Protein AF-A0A531MN69-F1 (afdb_monomer)

Secondary structure (DSSP, 8-state):
----TT----SHHHHHHHHHHHHHT-S-HHHHHHHHHHHHH-HHHHHHHHHHH-

Mean predicted aligned error: 5.7 Å

Structure (mmCIF, N/CA/C/O backbone):
data_AF-A0A531MN69-F1
#
_entry.id   AF-A0A531MN69-F1
#
loop_
_atom_site.group_PDB
_atom_site.id
_atom_site.type_symbol
_atom_site.label_atom_id
_atom_site.label_alt_id
_atom_site.label_comp_id
_atom_site.label_asym_id
_atom_site.label_entity_id
_atom_site.label_seq_id
_atom_site.pdbx_PDB_ins_code
_atom_site.Cartn_x
_atom_site.Cartn_y
_atom_site.Cartn_z
_atom_site.occupancy
_atom_site.B_iso_or_equiv
_atom_site.auth_seq_id
_atom_site.auth_comp_id
_atom_site.auth_asym_id
_atom_site.auth_atom_id
_atom_site.pdbx_PDB_model_num
ATOM 1 N N . MET A 1 1 ? 26.518 -0.744 5.012 1.00 38.22 1 MET A N 1
ATOM 2 C CA . MET A 1 1 ? 25.393 0.015 4.432 1.00 38.22 1 MET A CA 1
ATOM 3 C C . MET A 1 1 ? 24.339 -1.010 4.073 1.00 38.22 1 MET A C 1
ATOM 5 O O . MET A 1 1 ? 24.505 -1.698 3.078 1.00 38.22 1 MET A O 1
ATOM 9 N N . THR A 1 2 ? 23.360 -1.240 4.948 1.00 41.03 2 THR A N 1
ATOM 10 C CA . THR A 1 2 ? 22.254 -2.170 4.678 1.00 41.03 2 THR A CA 1
ATOM 11 C C . THR A 1 2 ? 21.322 -1.501 3.678 1.00 41.03 2 THR A C 1
ATOM 13 O O . THR A 1 2 ? 20.345 -0.858 4.062 1.00 41.03 2 THR A O 1
ATOM 16 N N . SER A 1 3 ? 21.691 -1.578 2.401 1.00 45.69 3 SER A N 1
ATOM 17 C CA . SER A 1 3 ? 20.770 -1.344 1.301 1.00 45.69 3 SER A CA 1
ATOM 18 C C . SER A 1 3 ? 19.658 -2.361 1.479 1.00 45.69 3 SER A C 1
ATOM 20 O O . SER A 1 3 ? 19.870 -3.550 1.284 1.00 45.69 3 SER A O 1
ATOM 22 N N . HIS A 1 4 ? 18.502 -1.925 1.960 1.00 57.78 4 HIS A N 1
ATOM 23 C CA . HIS A 1 4 ? 17.313 -2.714 1.718 1.00 57.78 4 HIS A CA 1
ATOM 24 C C . HIS A 1 4 ? 17.125 -2.702 0.199 1.00 57.78 4 HIS A C 1
ATOM 26 O O . HIS A 1 4 ? 16.861 -1.641 -0.368 1.00 57.78 4 HIS A O 1
ATOM 32 N N . ASP A 1 5 ? 17.323 -3.853 -0.442 1.00 61.34 5 ASP A N 1
ATOM 33 C CA . ASP A 1 5 ? 17.227 -4.099 -1.892 1.00 61.34 5 ASP A CA 1
ATOM 34 C C . ASP A 1 5 ? 15.825 -3.829 -2.483 1.00 61.34 5 ASP A C 1
ATOM 36 O O . ASP A 1 5 ? 15.534 -4.168 -3.626 1.00 61.34 5 ASP A O 1
ATOM 40 N N . ASP A 1 6 ? 14.948 -3.197 -1.708 1.00 68.00 6 ASP A N 1
ATOM 41 C CA . ASP A 1 6 ? 13.558 -2.916 -2.040 1.00 68.00 6 ASP A CA 1
ATOM 42 C C . ASP A 1 6 ? 13.414 -1.658 -2.925 1.00 68.00 6 ASP A C 1
ATOM 44 O O . ASP A 1 6 ? 12.311 -1.316 -3.335 1.00 68.00 6 ASP A O 1
ATOM 48 N N . GLY A 1 7 ? 14.507 -0.921 -3.177 1.00 70.75 7 GLY A N 1
ATOM 49 C CA . GLY A 1 7 ? 14.501 0.314 -3.979 1.00 70.75 7 GLY A CA 1
ATOM 50 C C . GLY A 1 7 ? 13.807 1.507 -3.310 1.00 70.75 7 GLY A C 1
ATOM 51 O O . GLY A 1 7 ? 13.633 2.551 -3.935 1.00 70.75 7 GLY A O 1
ATOM 52 N N . LEU A 1 8 ? 13.425 1.367 -2.040 1.00 78.62 8 LEU A N 1
ATOM 53 C CA . LEU A 1 8 ? 12.704 2.390 -1.295 1.00 78.62 8 LEU A CA 1
ATOM 54 C C . LEU A 1 8 ? 13.641 3.416 -0.648 1.00 78.62 8 LEU A C 1
ATOM 56 O O . LEU A 1 8 ? 14.733 3.058 -0.186 1.00 78.62 8 LEU A O 1
ATOM 60 N N . PRO A 1 9 ? 13.199 4.682 -0.537 1.00 81.06 9 PRO A N 1
ATOM 61 C CA . PRO A 1 9 ? 13.898 5.675 0.266 1.00 81.06 9 PRO A CA 1
ATOM 62 C C . PRO A 1 9 ? 14.031 5.187 1.716 1.00 81.06 9 PRO A C 1
ATOM 64 O O . PRO A 1 9 ? 13.119 4.569 2.259 1.00 81.06 9 PRO A O 1
ATOM 67 N N . ASN A 1 10 ? 15.175 5.449 2.353 1.00 77.06 10 ASN A N 1
ATOM 68 C CA . ASN A 1 10 ? 15.389 5.106 3.768 1.00 77.06 10 ASN A CA 1
ATOM 69 C C . ASN A 1 10 ? 15.074 6.281 4.708 1.00 77.06 10 ASN A C 1
ATOM 71 O O . ASN A 1 10 ? 15.063 6.111 5.926 1.00 77.06 10 ASN A O 1
ATOM 75 N N . ASP A 1 11 ? 14.805 7.458 4.146 1.00 82.25 11 ASP A N 1
ATOM 76 C CA . ASP A 1 11 ? 14.424 8.649 4.886 1.00 82.25 11 ASP A CA 1
ATOM 77 C C . ASP A 1 11 ? 12.940 8.591 5.287 1.00 82.25 11 ASP A C 1
ATOM 79 O O . ASP A 1 11 ? 12.092 8.163 4.494 1.00 82.25 11 ASP A O 1
ATOM 83 N N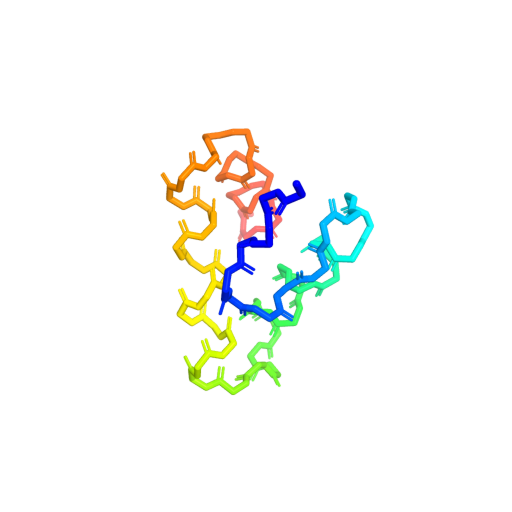 . PRO A 1 12 ? 12.588 9.062 6.496 1.00 77.19 12 PRO A N 1
ATOM 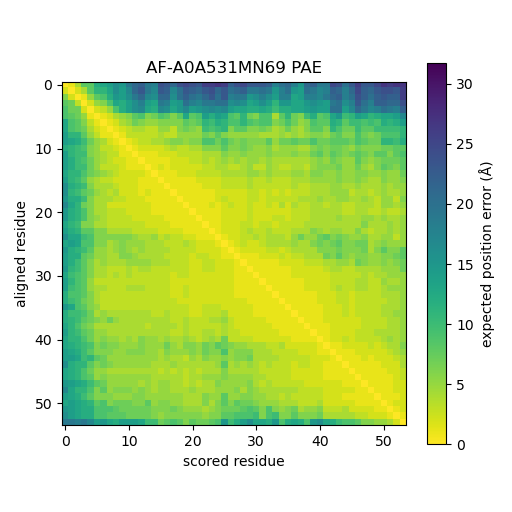84 C CA . PRO A 1 12 ? 11.223 8.983 7.016 1.00 77.19 12 PRO A CA 1
ATOM 85 C C . PRO A 1 12 ? 10.202 9.740 6.156 1.00 77.19 12 PRO A C 1
ATOM 87 O O . PRO A 1 12 ? 9.055 9.310 6.053 1.00 77.19 12 PRO A O 1
ATOM 90 N N . GLU A 1 13 ? 10.598 10.842 5.514 1.00 83.75 13 GLU A N 1
ATOM 91 C CA . GLU A 1 13 ? 9.717 11.576 4.595 1.00 83.75 13 GLU A CA 1
ATOM 92 C C . GLU A 1 13 ? 9.488 10.822 3.284 1.00 83.75 13 GLU A C 1
ATOM 94 O O . GLU A 1 13 ? 8.356 10.742 2.810 1.00 83.75 13 GLU A O 1
ATOM 99 N N . GLY A 1 14 ? 10.534 10.198 2.735 1.00 84.75 14 GLY A N 1
ATOM 100 C CA . GLY A 1 14 ? 10.417 9.406 1.514 1.00 84.75 14 GLY A CA 1
ATOM 101 C C . GLY A 1 14 ? 9.484 8.213 1.703 1.00 84.75 14 GLY A C 1
ATOM 102 O O . GLY A 1 14 ? 8.614 7.973 0.873 1.00 84.75 14 GLY A O 1
ATOM 103 N N . ILE A 1 15 ? 9.601 7.508 2.831 1.00 83.38 15 ILE A N 1
ATOM 104 C CA . ILE A 1 15 ? 8.700 6.394 3.153 1.00 83.38 15 ILE A CA 1
ATOM 105 C C . ILE A 1 15 ? 7.254 6.879 3.320 1.00 83.38 15 ILE A C 1
ATOM 107 O O . ILE A 1 15 ? 6.336 6.219 2.840 1.00 83.38 15 ILE A O 1
ATOM 111 N N . ARG A 1 16 ? 7.030 8.030 3.968 1.00 84.75 16 ARG A N 1
ATOM 112 C CA . ARG A 1 16 ? 5.681 8.601 4.109 1.00 84.75 16 ARG A CA 1
ATOM 113 C C . ARG A 1 16 ? 5.041 8.903 2.761 1.00 84.75 16 ARG A C 1
ATOM 115 O O . ARG A 1 16 ? 3.875 8.567 2.576 1.00 84.75 16 ARG A O 1
ATOM 122 N N . LEU A 1 17 ? 5.803 9.465 1.823 1.00 87.56 17 LEU A N 1
ATOM 123 C CA . LEU A 1 17 ? 5.334 9.686 0.454 1.00 87.56 17 LEU A CA 1
ATOM 124 C C . LEU A 1 17 ? 4.987 8.367 -0.242 1.00 87.56 17 LEU A C 1
ATOM 126 O O . LEU A 1 17 ? 3.957 8.294 -0.904 1.00 87.56 17 LEU A O 1
ATOM 130 N N . MET A 1 18 ? 5.788 7.310 -0.054 1.00 88.75 18 MET A N 1
ATOM 131 C CA .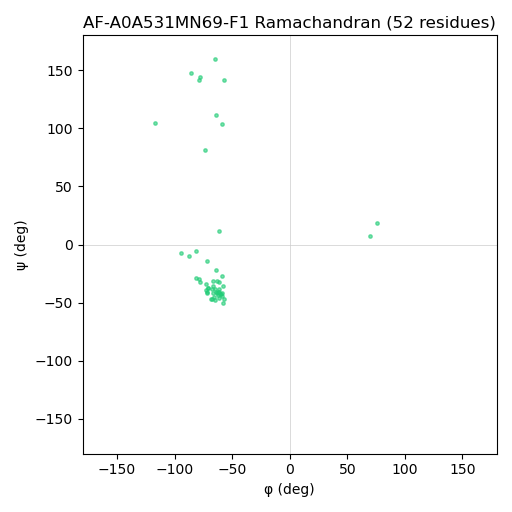 MET A 1 18 ? 5.468 5.995 -0.627 1.00 88.75 18 MET A CA 1
ATOM 132 C C . MET A 1 18 ? 4.212 5.390 -0.000 1.00 88.75 18 MET A C 1
ATOM 134 O O . MET A 1 18 ? 3.416 4.775 -0.692 1.00 88.75 18 MET A O 1
ATOM 138 N N . ILE A 1 19 ? 3.973 5.601 1.291 1.00 86.75 19 ILE A N 1
ATOM 139 C CA . ILE A 1 19 ? 2.720 5.183 1.926 1.00 86.75 19 ILE A CA 1
ATOM 140 C C . ILE A 1 19 ? 1.520 5.926 1.324 1.00 86.75 19 ILE A C 1
ATOM 142 O O . ILE A 1 19 ? 0.504 5.297 1.060 1.00 86.75 19 ILE A O 1
ATOM 146 N N . HIS A 1 20 ? 1.631 7.232 1.064 1.00 88.38 20 HIS A N 1
ATOM 147 C CA . HIS A 1 20 ? 0.535 7.993 0.451 1.00 88.38 20 HIS A CA 1
ATOM 148 C C . HIS A 1 20 ? 0.265 7.507 -0.973 1.00 88.38 2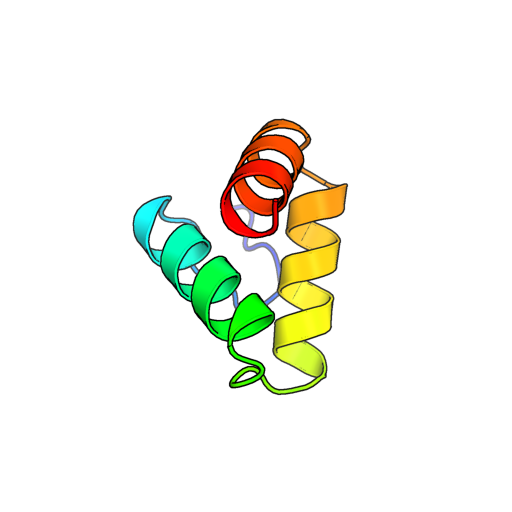0 HIS A C 1
ATOM 150 O O . HIS A 1 20 ? -0.860 7.134 -1.275 1.00 88.38 20 HIS A O 1
ATOM 156 N N . ALA A 1 21 ? 1.312 7.349 -1.788 1.00 89.94 21 ALA A N 1
ATOM 157 C CA . ALA A 1 21 ? 1.184 6.791 -3.132 1.00 89.94 21 ALA A CA 1
ATOM 158 C C . ALA A 1 21 ? 0.592 5.365 -3.142 1.00 89.94 21 ALA A C 1
ATOM 160 O O . ALA A 1 21 ? -0.036 4.971 -4.124 1.00 89.94 21 ALA A O 1
ATOM 161 N N . LEU A 1 22 ? 0.771 4.581 -2.066 1.00 86.94 22 LEU A N 1
ATOM 162 C CA . LEU A 1 22 ? 0.201 3.226 -1.939 1.00 86.94 22 LEU A CA 1
ATOM 163 C C . LEU A 1 22 ? -1.299 3.290 -1.724 1.00 86.94 22 LEU A C 1
ATOM 165 O O . LEU A 1 22 ? -2.043 2.521 -2.326 1.00 86.94 22 LEU A O 1
ATOM 169 N N . ILE A 1 23 ? -1.725 4.234 -0.897 1.00 86.81 23 ILE A N 1
ATOM 170 C CA . ILE A 1 23 ? -3.126 4.475 -0.574 1.00 86.81 23 ILE A CA 1
ATOM 171 C C . ILE A 1 23 ? -3.843 5.125 -1.763 1.00 86.81 23 ILE A C 1
ATOM 173 O O . ILE A 1 23 ? -4.960 4.732 -2.090 1.00 86.81 23 ILE A O 1
ATOM 177 N N . ASP A 1 24 ? -3.172 6.048 -2.452 1.00 87.62 24 ASP A N 1
ATOM 178 C CA . ASP A 1 24 ? -3.662 6.703 -3.668 1.00 87.62 24 ASP A CA 1
ATOM 179 C C . ASP A 1 24 ? -3.674 5.752 -4.886 1.00 87.62 24 ASP A C 1
ATOM 181 O O . ASP A 1 24 ? -4.320 6.036 -5.894 1.00 87.62 24 ASP A O 1
ATOM 185 N N . GLY A 1 25 ? -3.001 4.595 -4.793 1.00 87.25 25 GLY A N 1
ATOM 186 C CA . GLY A 1 25 ? -2.941 3.581 -5.851 1.00 87.25 25 GLY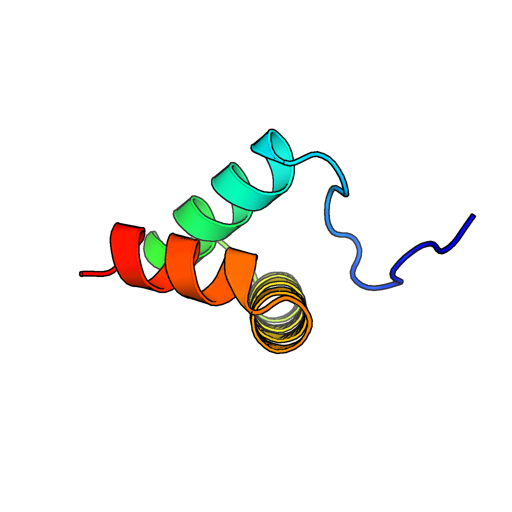 A CA 1
ATOM 187 C C . GLY A 1 25 ? -2.021 3.946 -7.021 1.00 87.25 25 GLY A C 1
ATOM 188 O O . GLY A 1 25 ? -2.149 3.374 -8.102 1.00 87.25 25 GLY A O 1
ATOM 189 N N . GLU A 1 26 ? -1.101 4.892 -6.819 1.00 92.88 26 GLU A N 1
ATOM 190 C CA . GLU A 1 26 ? -0.166 5.372 -7.843 1.00 92.88 26 GLU A CA 1
ATOM 191 C C . GLU A 1 26 ? 1.131 4.548 -7.932 1.00 92.88 26 GLU A C 1
ATOM 193 O O . GLU A 1 26 ? 1.909 4.725 -8.872 1.00 92.88 26 GLU A O 1
ATOM 198 N N . LEU A 1 27 ? 1.392 3.636 -6.986 1.00 87.44 27 LEU A N 1
ATOM 199 C CA . LEU A 1 27 ? 2.557 2.747 -7.067 1.00 87.44 27 LEU A CA 1
ATOM 200 C C . LEU A 1 27 ? 2.344 1.595 -8.044 1.00 87.44 27 LEU A C 1
ATOM 202 O O . LEU A 1 27 ? 1.281 0.980 -8.117 1.00 87.44 27 LEU A O 1
ATOM 206 N N . ASP A 1 28 ? 3.430 1.234 -8.727 1.00 89.19 28 ASP A N 1
ATOM 207 C CA . ASP A 1 28 ? 3.513 -0.031 -9.443 1.00 89.19 28 ASP A CA 1
ATOM 208 C C . ASP A 1 28 ? 3.470 -1.222 -8.462 1.00 89.19 28 ASP A C 1
ATOM 210 O O . ASP A 1 28 ? 3.780 -1.096 -7.277 1.00 89.19 28 ASP A O 1
ATOM 214 N N . ALA A 1 29 ? 3.126 -2.407 -8.967 1.00 87.50 29 ALA A N 1
ATOM 215 C CA . ALA A 1 29 ? 3.013 -3.617 -8.157 1.00 87.50 29 ALA A CA 1
ATOM 216 C C . ALA A 1 29 ? 4.315 -3.993 -7.419 1.00 87.50 29 ALA A C 1
ATOM 218 O O . ALA A 1 29 ? 4.256 -4.495 -6.295 1.00 87.50 29 ALA A O 1
ATOM 219 N N . ALA A 1 30 ? 5.486 -3.763 -8.021 1.00 88.19 30 ALA A N 1
ATOM 220 C CA . ALA A 1 30 ? 6.769 -4.034 -7.383 1.00 88.19 30 ALA A CA 1
ATOM 221 C C . ALA A 1 30 ? 7.026 -3.072 -6.217 1.00 88.19 30 ALA A C 1
ATOM 223 O O . ALA A 1 30 ? 7.385 -3.514 -5.122 1.00 88.19 30 ALA A O 1
ATOM 224 N N . ALA A 1 31 ? 6.797 -1.776 -6.428 1.00 85.56 31 ALA A N 1
ATOM 225 C CA . ALA A 1 31 ? 6.965 -0.767 -5.395 1.00 85.56 31 ALA A CA 1
ATOM 226 C C . ALA A 1 31 ? 5.925 -0.914 -4.271 1.00 85.56 31 ALA A C 1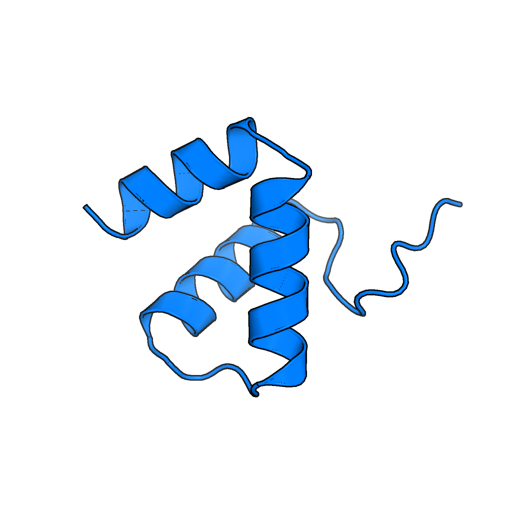
ATOM 228 O O . ALA A 1 31 ? 6.283 -0.809 -3.100 1.00 85.56 31 ALA A O 1
ATOM 229 N N . ALA A 1 32 ? 4.674 -1.256 -4.591 1.00 88.50 32 ALA A N 1
ATOM 230 C CA . ALA A 1 32 ? 3.654 -1.572 -3.594 1.00 88.50 32 ALA A CA 1
ATOM 231 C C . ALA A 1 32 ? 4.097 -2.736 -2.692 1.00 88.50 32 ALA A C 1
ATOM 233 O O . ALA A 1 32 ? 4.151 -2.586 -1.471 1.00 88.50 32 ALA A O 1
ATOM 234 N N . LEU A 1 33 ? 4.551 -3.846 -3.286 1.00 88.56 33 LEU A N 1
ATOM 235 C CA . LEU A 1 33 ? 5.030 -5.009 -2.536 1.00 88.56 33 LEU A CA 1
ATOM 236 C C . LEU A 1 33 ? 6.252 -4.681 -1.663 1.00 88.56 33 LEU A C 1
ATOM 238 O O . LEU A 1 33 ? 6.379 -5.186 -0.545 1.00 88.56 33 LEU A O 1
ATOM 242 N N . ALA A 1 34 ? 7.166 -3.849 -2.162 1.00 87.94 34 ALA A N 1
ATOM 243 C CA . ALA A 1 34 ? 8.313 -3.368 -1.401 1.00 87.94 34 ALA A CA 1
ATOM 244 C C . ALA A 1 34 ? 7.873 -2.563 -0.165 1.00 87.94 34 ALA A C 1
ATOM 246 O O . ALA A 1 34 ? 8.380 -2.791 0.938 1.00 87.94 34 ALA A O 1
ATOM 247 N N . VAL A 1 35 ? 6.910 -1.648 -0.331 1.00 86.50 35 VAL A N 1
ATOM 248 C CA . VAL A 1 35 ? 6.380 -0.816 0.762 1.00 86.50 35 VAL A CA 1
ATOM 249 C C . VAL A 1 35 ? 5.657 -1.686 1.784 1.00 86.50 35 VAL A C 1
ATOM 251 O O . VAL A 1 35 ? 5.928 -1.569 2.978 1.00 86.50 35 VAL A O 1
ATOM 254 N N . GLU A 1 36 ? 4.822 -2.624 1.338 1.00 86.75 36 GLU A N 1
ATOM 255 C CA . GLU A 1 36 ? 4.136 -3.584 2.206 1.00 86.75 36 GLU A CA 1
ATOM 256 C C . GLU A 1 36 ? 5.120 -4.452 3.002 1.00 86.75 36 GLU A C 1
ATOM 258 O O . GLU A 1 36 ? 4.953 -4.636 4.208 1.00 86.75 36 GLU A O 1
ATOM 263 N N . ARG A 1 37 ? 6.196 -4.941 2.370 1.00 86.81 37 ARG A N 1
ATOM 264 C CA . ARG A 1 37 ? 7.257 -5.688 3.066 1.00 86.81 37 ARG A CA 1
ATOM 265 C C . ARG A 1 37 ? 7.954 -4.841 4.118 1.00 86.81 37 ARG A C 1
ATOM 267 O O . ARG A 1 37 ? 8.228 -5.340 5.208 1.00 86.81 37 ARG A O 1
ATOM 274 N N . ARG A 1 38 ? 8.228 -3.569 3.821 1.00 83.69 38 ARG A N 1
ATOM 275 C CA . ARG A 1 38 ? 8.836 -2.655 4.791 1.00 83.69 38 ARG A CA 1
ATOM 276 C C . ARG A 1 38 ? 7.898 -2.366 5.956 1.00 83.69 38 ARG A C 1
ATOM 278 O O . ARG A 1 38 ? 8.344 -2.374 7.099 1.00 83.69 38 ARG A O 1
ATOM 285 N N . ILE A 1 39 ? 6.616 -2.156 5.675 1.00 84.69 39 ILE A N 1
ATOM 286 C CA . ILE A 1 39 ? 5.565 -2.007 6.682 1.00 84.69 39 ILE A CA 1
ATOM 287 C C . ILE A 1 39 ? 5.495 -3.258 7.570 1.00 84.69 39 ILE A C 1
ATOM 289 O O . ILE A 1 39 ? 5.447 -3.139 8.791 1.00 84.69 39 ILE A O 1
ATOM 293 N N . ALA A 1 40 ? 5.555 -4.455 6.984 1.00 84.75 40 ALA A N 1
ATOM 294 C CA . ALA A 1 40 ? 5.569 -5.708 7.734 1.00 84.75 40 ALA A CA 1
ATOM 295 C C . ALA A 1 40 ? 6.853 -5.898 8.565 1.00 84.75 40 ALA A C 1
ATOM 297 O O . ALA A 1 40 ? 6.813 -6.522 9.625 1.00 84.75 40 ALA A O 1
ATOM 298 N N . ALA A 1 41 ? 7.986 -5.364 8.100 1.00 84.44 41 ALA A N 1
ATOM 299 C CA . ALA A 1 41 ? 9.271 -5.437 8.792 1.00 84.44 41 ALA A CA 1
ATOM 300 C C . ALA A 1 41 ? 9.432 -4.387 9.911 1.00 84.44 41 ALA A C 1
ATOM 302 O O . ALA A 1 41 ? 10.151 -4.650 10.876 1.00 84.44 41 ALA A O 1
ATOM 303 N N . ASP A 1 42 ? 8.779 -3.220 9.813 1.00 81.56 42 ASP A N 1
ATOM 304 C CA . ASP A 1 42 ? 8.799 -2.174 10.844 1.00 81.56 42 ASP A CA 1
ATOM 305 C C . ASP A 1 42 ? 7.395 -1.928 11.436 1.00 81.56 42 ASP A C 1
ATOM 307 O O . ASP A 1 42 ? 6.567 -1.233 10.835 1.00 81.56 42 ASP A O 1
ATOM 311 N N . PRO A 1 43 ? 7.119 -2.406 12.665 1.00 81.75 43 PRO A N 1
ATOM 312 C CA . PRO A 1 43 ? 5.811 -2.248 13.297 1.00 81.75 43 PRO A CA 1
ATOM 313 C C . PRO A 1 43 ? 5.435 -0.783 13.575 1.00 81.75 43 PRO A C 1
ATOM 315 O O . PRO A 1 43 ? 4.250 -0.471 13.698 1.00 81.75 43 PRO A O 1
ATOM 318 N N . ARG A 1 44 ? 6.405 0.142 13.660 1.00 83.62 44 ARG A N 1
ATOM 319 C CA . ARG A 1 44 ? 6.104 1.580 13.781 1.00 83.62 44 ARG A CA 1
ATOM 320 C C . ARG A 1 44 ? 5.556 2.130 12.476 1.00 83.62 44 ARG A C 1
ATOM 322 O O . ARG A 1 44 ? 4.651 2.960 12.493 1.00 83.62 44 ARG A O 1
ATOM 329 N N . LEU A 1 45 ? 6.084 1.641 11.360 1.00 80.31 45 LEU A N 1
ATOM 330 C CA . LEU A 1 45 ? 5.624 2.024 10.040 1.00 80.31 45 LEU A CA 1
ATOM 331 C C . LEU A 1 45 ? 4.238 1.450 9.737 1.00 80.31 45 LEU A C 1
ATOM 333 O O . LEU A 1 45 ? 3.398 2.158 9.193 1.00 80.31 45 LEU A O 1
ATOM 337 N N . ALA A 1 46 ? 3.957 0.224 10.183 1.00 84.81 46 ALA A N 1
ATOM 338 C CA . ALA A 1 46 ? 2.610 -0.343 10.140 1.00 84.81 46 ALA A CA 1
ATOM 339 C C . ALA A 1 46 ? 1.583 0.486 10.914 1.00 84.81 46 ALA A C 1
ATOM 341 O O . ALA A 1 46 ? 0.479 0.703 10.419 1.00 84.81 46 ALA 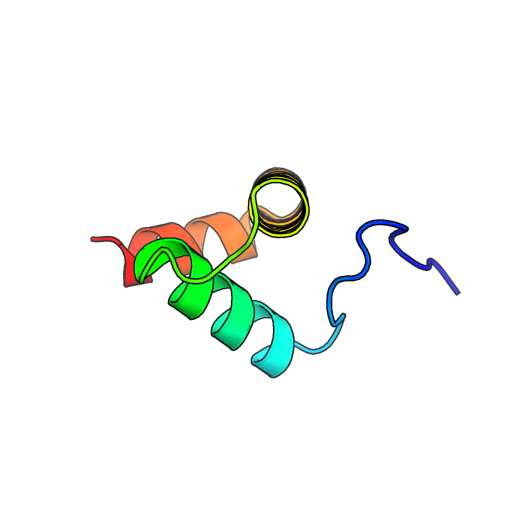A O 1
ATOM 342 N N . ALA A 1 47 ? 1.944 0.987 12.097 1.00 86.00 47 ALA A N 1
ATOM 343 C CA . ALA A 1 47 ? 1.065 1.860 12.867 1.00 86.00 47 ALA A CA 1
ATOM 344 C C . ALA A 1 47 ? 0.799 3.198 12.155 1.00 86.00 47 ALA A C 1
ATOM 346 O O . ALA A 1 47 ? -0.326 3.687 12.200 1.00 86.00 47 ALA A O 1
ATOM 347 N N . GLU A 1 48 ? 1.802 3.778 11.490 1.00 82.00 48 GLU A N 1
ATOM 348 C CA . GLU A 1 48 ? 1.634 5.003 10.695 1.00 82.00 48 GLU A CA 1
ATOM 349 C C . GLU A 1 48 ? 0.756 4.750 9.460 1.00 82.00 48 GLU A C 1
ATOM 351 O O . GLU A 1 48 ? -0.210 5.471 9.237 1.00 82.00 48 GLU A O 1
ATOM 356 N N . HIS A 1 49 ? 1.014 3.677 8.707 1.00 81.19 49 HIS A N 1
ATOM 357 C CA . HIS A 1 49 ? 0.177 3.276 7.574 1.00 81.19 49 HIS A CA 1
ATOM 358 C C . HIS A 1 49 ? -1.282 3.059 8.001 1.00 81.19 49 HIS A C 1
ATOM 360 O O . HIS A 1 49 ? -2.196 3.600 7.388 1.00 81.19 49 HIS A O 1
ATOM 366 N N . ALA A 1 50 ? -1.512 2.342 9.105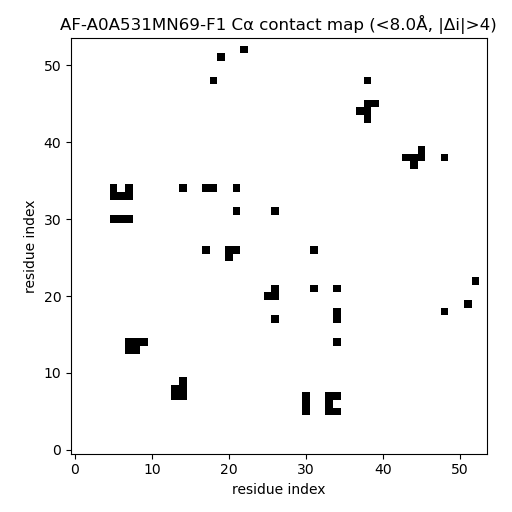 1.00 82.88 50 ALA A N 1
ATOM 367 C CA . ALA A 1 50 ? -2.853 2.124 9.641 1.00 82.88 50 ALA A CA 1
ATOM 368 C C . ALA A 1 50 ? -3.543 3.423 10.088 1.00 82.88 50 ALA A C 1
ATOM 370 O O . ALA A 1 50 ? -4.760 3.516 9.990 1.00 82.88 50 ALA A O 1
ATOM 371 N N . ARG A 1 51 ? -2.793 4.428 10.562 1.00 82.06 51 ARG A N 1
ATOM 372 C CA . ARG A 1 51 ? -3.350 5.748 10.897 1.00 82.06 51 ARG A CA 1
ATOM 373 C C . ARG A 1 51 ? -3.723 6.575 9.675 1.00 82.06 51 ARG A C 1
ATOM 375 O O . ARG A 1 51 ? -4.649 7.363 9.780 1.00 82.06 51 ARG A O 1
ATOM 382 N N . ILE A 1 52 ? -2.983 6.447 8.576 1.00 80.19 52 ILE A N 1
ATOM 383 C CA . ILE A 1 52 ? -3.255 7.197 7.342 1.00 80.19 52 ILE A CA 1
ATOM 384 C C . ILE A 1 52 ? -4.426 6.559 6.574 1.00 80.19 52 ILE A C 1
ATOM 386 O O . ILE A 1 52 ? -5.190 7.272 5.935 1.00 80.19 52 ILE A O 1
ATOM 390 N N . VAL A 1 53 ? -4.584 5.231 6.656 1.00 78.81 53 VAL A N 1
ATOM 391 C CA . VAL A 1 53 ? -5.682 4.484 6.010 1.00 78.81 53 VAL A CA 1
ATOM 392 C C . VAL A 1 53 ? -7.017 4.569 6.771 1.00 78.81 53 VAL A C 1
ATOM 394 O O . VAL A 1 53 ? -8.065 4.436 6.140 1.00 78.81 53 VAL A O 1
ATOM 397 N N . ALA A 1 54 ? -6.993 4.718 8.101 1.00 69.19 54 ALA A N 1
ATOM 398 C CA . ALA A 1 54 ? -8.189 4.743 8.958 1.00 69.19 54 ALA A CA 1
ATOM 399 C C . ALA A 1 54 ? -8.978 6.057 8.862 1.00 69.19 54 ALA A C 1
ATOM 401 O O . ALA A 1 54 ? -10.228 5.967 8.865 1.00 69.19 54 ALA A O 1
#

Nearest PDB structures (foldseek):
  3hug-assembly3_L  TM=8.416E-01  e=4.248E+00  Mycobacterium tuberculosis H37Rv
  6in7-assembly1_A  TM=8.207E-01  e=5.158E+00  Pseudomonas aeruginosa PAO1
  3hug-assembly6_P  TM=8.417E-01  e=5.158E+00  Mycobacterium tuberculosis H37Rv

Solvent-accessible surface area (backbone atoms only — not comparable to full-atom values): 3272 Å² total; per-residue (Å²): 132,88,72,66,89,58,82,62,62,89,48,74,65,51,42,50,50,50,52,48,32,50,74,73,61,73,49,53,73,68,54,40,52,34,51,51,52,48,29,73,73,32,69,69,48,36,53,51,51,53,62,76,74,105

Radius of gyration: 10.39 Å; Cα contacts (8 Å, 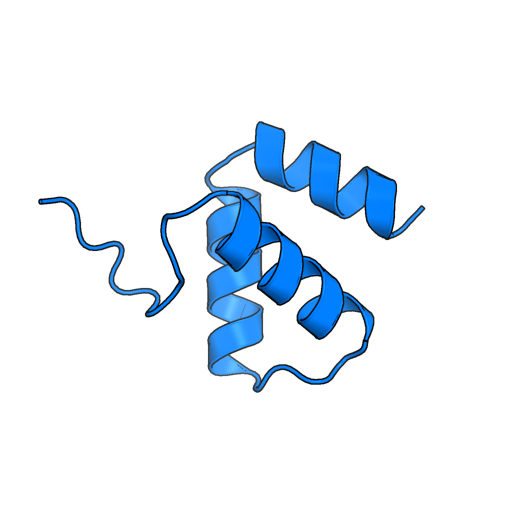|Δi|>4): 32; chains: 1; bounding box: 34×17×23 Å

pLDDT: mean 80.62, std 11.58, range [38.22, 92.88]

Sequence (54 aa):
MTSHDDGLPNDPEGIRLMIHALIDGELDAAAALAVERRIAADPRLAAEHARIVA

Foldseek 3Di:
DPPPVLPFDPDPVRLVVLLVCLLVVVDDPSNNVSSVVVCVVDVVSVVVSVVVND